Protein 4G2E (pdb70)

B-factor: mean 19.88, std 9.75, range [7.57, 61.03]

Nearest PDB structures (foldseek):
  4g2e-assembly1_A-2  TM=1.007E+00  e=1.067E-34  Sulfurisphaera tokodaii str. 7
  2ywn-assembly1_A  TM=1.007E+00  e=9.566E-34  Sulfurisphaera tokodaii
  3hjp-assembly2_D  TM=9.106E-01  e=8.854E-25  Saccharolobus solfataricus
  3p7x-assembly1_A  TM=8.478E-01  e=7.651E-13  Staphylococcus aureus subsp. aureus NCTC 8325
  3i43-assembly1_A  TM=8.416E-01  e=2.493E-11  Escherichia coli K-12

Structure (mmCIF, N/CA/C/O backbone):
data_4G2E
#
_entry.id   4G2E
#
_cell.length_a   69.337
_cell.length_b   78.653
_cell.length_c   61.955
_cell.angle_alpha   90.000
_cell.angle_beta   90.000
_cell.angle_gamma   90.000
#
_symmetry.space_group_name_H-M   'C 2 2 21'
#
loop_
_entity.id
_entity.type
_entity.pdbx_description
1 polymer Peroxiredoxin
2 water water
#
loop_
_atom_site.group_PDB
_atom_site.id
_atom_site.type_symbol
_atom_site.label_atom_id
_atom_site.label_alt_id
_atom_site.label_comp_id
_atom_site.label_asym_id
_atom_site.label_entity_id
_atom_site.label_seq_id
_atom_site.pdbx_PDB_ins_code
_atom_site.Cartn_x
_atom_site.Cartn_y
_atom_site.Cartn_z
_atom_site.occupancy
_atom_site.B_iso_or_equiv
_atom_site.auth_seq_id
_atom_site.auth_comp_id
_atom_site.auth_asym_id
_atom_site.auth_atom_id
_atom_site.pdbx_PDB_model_num
ATOM 1 N N . GLY A 1 1 ? 38.013 12.174 18.344 1.00 26.93 -2 GLY A N 1
ATOM 2 C CA . GLY A 1 1 ? 36.675 12.164 19.003 1.00 25.75 -2 GLY A CA 1
ATOM 3 C C . GLY A 1 1 ? 35.568 12.311 17.975 1.00 25.80 -2 GLY A C 1
ATOM 4 O O . GLY A 1 1 ? 35.831 12.393 16.783 1.00 26.53 -2 GLY A O 1
ATOM 10 N N . HIS A 1 2 ? 34.325 12.377 18.434 1.00 25.40 -1 HIS A N 1
ATOM 11 C CA . HIS A 1 2 ? 33.188 12.366 17.516 1.00 25.42 -1 HIS A CA 1
ATOM 12 C C . HIS A 1 2 ? 32.480 13.699 17.429 1.00 25.86 -1 HIS A C 1
ATOM 13 O O . HIS A 1 2 ? 32.180 14.328 18.447 1.00 26.17 -1 HIS A O 1
ATOM 28 N N . MET A 1 3 ? 32.234 14.122 16.194 1.00 26.72 1 MET A N 1
ATOM 29 C CA . MET A 1 3 ? 31.486 15.328 15.903 1.00 28.34 1 MET A CA 1
ATOM 30 C C . MET A 1 3 ? 30.692 15.056 14.643 1.00 25.47 1 MET A C 1
ATOM 31 O O . MET A 1 3 ? 31.248 14.568 13.666 1.00 27.05 1 MET A O 1
ATOM 45 N N . VAL A 1 4 ? 29.400 15.364 14.665 1.00 21.80 2 VAL A N 1
ATOM 46 C CA . VAL A 1 4 ? 28.536 15.165 13.507 1.00 19.96 2 VAL A CA 1
ATOM 47 C C . VAL A 1 4 ? 28.091 16.521 12.973 1.00 20.62 2 VAL A C 1
ATOM 48 O O . VAL A 1 4 ? 27.534 17.338 13.715 1.00 21.28 2 VAL A O 1
ATOM 61 N N . GLU A 1 5 ? 28.335 16.751 11.689 1.00 20.23 3 GLU A N 1
ATOM 62 C CA . GLU A 1 5 ? 27.997 18.009 11.049 1.00 21.66 3 GLU A CA 1
ATOM 63 C C . GLU A 1 5 ? 27.141 17.774 9.811 1.00 20.20 3 GLU A C 1
ATOM 64 O O . GLU A 1 5 ? 27.214 16.723 9.173 1.00 19.66 3 GLU A O 1
ATOM 76 N N . ILE A 1 6 ? 26.350 18.780 9.460 1.00 20.20 4 ILE A N 1
ATOM 77 C CA . ILE A 1 6 ? 25.587 18.784 8.222 1.00 20.77 4 ILE A CA 1
ATOM 78 C C . ILE A 1 6 ? 26.518 18.498 7.061 1.00 19.53 4 ILE A C 1
ATOM 79 O O . ILE A 1 6 ? 27.617 19.058 6.981 1.00 19.72 4 ILE A O 1
ATOM 95 N N . GLY A 1 7 ? 26.071 17.631 6.157 1.00 18.80 5 GLY A N 1
ATOM 96 C CA . GLY A 1 7 ? 26.797 17.326 4.935 1.00 19.54 5 GLY A CA 1
ATOM 97 C C . GLY A 1 7 ? 27.689 16.103 5.024 1.00 20.78 5 GLY A C 1
ATOM 98 O O . GLY A 1 7 ? 28.156 15.605 3.994 1.00 22.58 5 GLY A O 1
ATOM 102 N N . GLU A 1 8 ? 27.930 15.623 6.247 1.00 20.04 6 GLU A N 1
ATOM 103 C CA . GLU A 1 8 ? 28.741 14.435 6.475 1.00 20.81 6 GLU A CA 1
ATOM 104 C C . GLU A 1 8 ? 27.905 13.179 6.323 1.00 19.45 6 GLU A C 1
ATOM 105 O O . GLU A 1 8 ? 26.702 13.190 6.566 1.00 18.78 6 GLU A O 1
ATOM 117 N N . LEU A 1 9 ? 28.555 12.084 5.955 1.00 19.44 7 LEU A N 1
ATOM 118 C CA . LEU A 1 9 ? 27.926 10.774 6.009 1.00 20.11 7 LEU A CA 1
ATOM 119 C C . LEU A 1 9 ? 27.606 10.464 7.473 1.00 19.45 7 LEU A C 1
ATOM 120 O O . LEU A 1 9 ? 28.484 10.531 8.334 1.00 20.99 7 LEU A O 1
ATOM 136 N N . ALA A 1 10 ? 26.345 10.156 7.765 1.00 17.09 8 ALA A N 1
ATOM 137 C CA . ALA A 1 10 ? 25.940 9.800 9.119 1.00 15.98 8 ALA A CA 1
ATOM 138 C C . ALA A 1 10 ? 26.700 8.558 9.597 1.00 15.25 8 ALA A C 1
ATOM 139 O O . ALA A 1 10 ? 26.767 7.555 8.888 1.00 16.81 8 ALA A O 1
ATOM 146 N N . PRO A 1 11 ? 27.274 8.604 10.805 1.00 15.18 9 PRO A N 1
ATOM 147 C CA . PRO A 1 11 ? 27.951 7.401 11.299 1.00 15.63 9 PRO A CA 1
ATOM 148 C C . PRO A 1 11 ? 27.033 6.186 11.303 1.00 14.37 9 PRO A C 1
ATOM 149 O O . PRO A 1 11 ? 25.908 6.248 11.826 1.00 14.14 9 PRO A O 1
ATOM 160 N N . ASP A 1 12 ? 27.502 5.085 10.724 1.00 14.90 10 ASP A N 1
ATOM 161 C CA . ASP A 1 12 ? 26.708 3.866 10.666 1.00 14.48 10 ASP A CA 1
ATOM 162 C C . ASP A 1 12 ? 26.676 3.193 12.031 1.00 13.90 10 ASP A C 1
ATOM 163 O O . ASP A 1 12 ? 27.539 3.414 12.885 1.00 14.82 10 ASP A O 1
ATOM 172 N N . PHE A 1 13 ? 25.663 2.368 12.225 1.00 13.29 11 PHE A N 1
ATOM 173 C CA . PHE A 1 13 ? 25.521 1.603 13.445 1.00 12.90 11 PHE A CA 1
ATOM 174 C C . PHE A 1 13 ? 24.521 0.495 13.218 1.00 13.10 11 PHE A C 1
ATOM 175 O O . PHE A 1 13 ? 23.752 0.526 12.257 1.00 14.00 11 PHE A O 1
ATOM 192 N N . GLU A 1 14 ? 24.554 -0.474 14.121 1.00 13.57 12 GLU A N 1
ATOM 193 C CA . GLU A 1 14 ? 23.593 -1.555 14.151 1.00 14.73 12 GLU A CA 1
ATOM 194 C C . GLU A 1 14 ? 23.174 -1.762 15.594 1.00 14.05 12 GLU A C 1
ATOM 195 O O . GLU A 1 14 ? 24.015 -2.037 16.455 1.00 15.58 12 GLU A O 1
ATOM 207 N N . LEU A 1 15 ? 21.876 -1.634 15.857 1.00 11.81 13 LEU A N 1
ATOM 208 C CA . LEU A 1 15 ? 21.333 -1.768 17.211 1.00 12.21 13 LEU A CA 1
ATOM 209 C C . LEU A 1 15 ? 20.092 -2.641 17.184 1.00 11.69 13 LEU A C 1
ATOM 210 O O . LEU A 1 15 ? 19.397 -2.729 16.166 1.00 12.31 13 LEU A O 1
ATOM 226 N N . PRO A 1 16 ? 19.779 -3.261 18.324 1.00 11.45 14 PRO A N 1
ATOM 227 C CA . PRO A 1 16 ? 18.566 -4.068 18.398 1.00 11.55 14 PRO A CA 1
ATOM 228 C C . PRO A 1 16 ? 17.328 -3.226 18.575 1.00 10.98 14 PRO A C 1
ATOM 229 O O . PRO A 1 16 ? 17.319 -2.254 19.335 1.00 11.04 14 PRO A O 1
ATOM 240 N N . ASP A 1 17 ? 16.279 -3.598 17.863 1.00 11.30 15 ASP A N 1
ATOM 241 C CA . ASP A 1 17 ? 14.977 -3.007 18.087 1.00 11.34 15 ASP A CA 1
ATOM 242 C C . ASP A 1 17 ? 14.254 -3.695 19.248 1.00 11.05 15 ASP A C 1
ATOM 243 O O . ASP A 1 17 ? 14.830 -4.516 19.974 1.00 11.69 15 ASP A O 1
ATOM 252 N N . THR A 1 18 ? 12.993 -3.343 19.431 1.00 12.28 16 THR A N 1
ATOM 253 C CA . THR A 1 18 ? 12.220 -3.846 20.560 1.00 12.15 16 THR A CA 1
ATOM 254 C C . THR A 1 18 ? 11.918 -5.352 20.491 1.00 12.67 16 THR A C 1
ATOM 255 O O . THR A 1 18 ? 11.490 -5.922 21.486 1.00 13.12 16 THR A O 1
ATOM 266 N N . GLU A 1 19 ? 12.154 -5.968 19.332 1.00 13.14 17 GLU A N 1
ATOM 267 C CA . GLU A 1 19 ? 12.037 -7.414 19.143 1.00 14.13 17 GLU A CA 1
ATOM 268 C C . GLU A 1 19 ? 13.413 -8.081 19.061 1.00 14.06 17 GLU A C 1
ATOM 269 O O . GLU A 1 19 ? 13.521 -9.263 18.723 1.00 15.97 17 GLU A O 1
ATOM 281 N N . LEU A 1 20 ? 14.442 -7.311 19.390 1.00 14.16 18 LEU A N 1
ATOM 282 C CA . LEU A 1 20 ? 15.839 -7.746 19.377 1.00 14.94 18 LEU A CA 1
ATOM 283 C C . LEU A 1 20 ? 16.377 -8.006 17.974 1.00 15.80 18 LEU A C 1
ATOM 284 O O . LEU A 1 20 ? 17.415 -8.657 17.820 1.00 17.66 18 LEU A O 1
ATOM 300 N N . LYS A 1 21 ? 15.683 -7.489 16.969 1.00 15.30 19 LYS A N 1
ATOM 301 C CA . LYS A 1 21 ? 16.150 -7.568 15.594 1.00 16.05 19 LYS A CA 1
ATOM 302 C C . LYS A 1 21 ? 17.181 -6.490 15.326 1.00 15.32 19 LYS A C 1
ATOM 303 O O . LYS A 1 21 ? 16.978 -5.339 15.679 1.00 15.38 19 LYS A O 1
ATOM 311 N N . LYS A 1 22 ? 18.280 -6.872 14.692 1.00 16.16 20 LYS A N 1
ATOM 312 C CA . LYS A 1 22 ? 19.333 -5.925 14.382 1.00 17.65 20 LYS A CA 1
ATOM 313 C C . LYS A 1 22 ? 18.863 -4.984 13.283 1.00 16.17 20 LYS A C 1
ATOM 314 O O . LYS A 1 22 ? 18.366 -5.419 12.238 1.00 17.99 20 LYS A O 1
ATOM 333 N N . VAL A 1 23 ? 19.035 -3.695 13.520 1.00 14.67 21 VAL A N 1
ATOM 334 C CA . VAL A 1 23 ? 18.689 -2.661 12.557 1.00 14.48 21 VAL A CA 1
ATOM 335 C C . VAL A 1 23 ? 19.957 -1.866 12.251 1.00 14.63 21 VAL A C 1
ATOM 336 O O . VAL A 1 23 ? 20.570 -1.306 13.172 1.00 14.19 21 VAL A O 1
ATOM 349 N N . LYS A 1 24 ? 20.335 -1.829 10.974 1.00 14.14 22 LYS A N 1
ATOM 350 C CA . LYS A 1 24 ? 21.558 -1.184 10.515 1.00 14.51 22 LYS A CA 1
ATOM 351 C C . LYS A 1 24 ? 21.199 0.096 9.745 1.00 14.26 22 LYS A C 1
ATOM 352 O O . LYS A 1 24 ? 20.427 0.049 8.783 1.00 15.33 22 LYS A O 1
ATOM 371 N N . LEU A 1 25 ? 21.741 1.239 10.157 1.00 13.34 23 LEU A N 1
ATOM 372 C CA . LEU A 1 25 ? 21.392 2.510 9.513 1.00 12.53 23 LEU A CA 1
ATOM 373 C C . LEU A 1 25 ? 21.668 2.502 8.008 1.00 14.08 23 LEU A C 1
ATOM 374 O O . LEU A 1 25 ? 20.847 2.956 7.202 1.00 14.57 23 LEU A O 1
ATOM 390 N N . SER A 1 26 ? 22.830 2.004 7.611 1.00 14.33 24 SER A N 1
ATOM 391 C CA . SER A 1 26 ? 23.198 2.077 6.204 1.00 15.37 24 SER A CA 1
ATOM 392 C C . SER A 1 26 ? 22.301 1.242 5.295 1.00 16.87 24 SER A C 1
ATOM 393 O O . SER A 1 26 ? 22.242 1.505 4.103 1.00 17.93 24 SER A O 1
ATOM 401 N N . ALA A 1 27 ? 21.592 0.265 5.853 1.00 16.70 25 ALA A N 1
ATOM 402 C CA . ALA A 1 27 ? 20.660 -0.525 5.062 1.00 17.22 25 ALA A CA 1
ATOM 403 C C . ALA A 1 27 ? 19.447 0.308 4.632 1.00 17.11 25 ALA A C 1
ATOM 404 O O . ALA A 1 27 ? 18.674 -0.118 3.770 1.00 18.25 25 ALA A O 1
ATOM 411 N N . LEU A 1 28 ? 19.310 1.509 5.196 1.00 16.08 26 LEU A N 1
ATOM 412 C CA . LEU A 1 28 ? 18.185 2.378 4.871 1.00 15.86 26 LEU A CA 1
ATOM 413 C C . LEU A 1 28 ? 18.510 3.376 3.758 1.00 16.04 26 LEU A C 1
ATOM 414 O O . LEU A 1 28 ? 17.665 4.190 3.376 1.00 16.50 26 LEU A O 1
ATOM 430 N N . LYS A 1 29 ? 19.730 3.334 3.227 1.00 17.62 27 LYS A N 1
ATOM 431 C CA . LYS A 1 29 ? 20.048 4.164 2.064 1.00 19.60 27 LYS A CA 1
ATOM 432 C C . LYS A 1 29 ? 18.970 3.969 1.003 1.00 18.53 27 LYS A C 1
ATOM 433 O O . LYS A 1 29 ? 18.510 2.856 0.794 1.00 19.13 27 LYS A O 1
ATOM 452 N N . GLY A 1 30 ? 18.570 5.064 0.358 1.00 18.07 28 GLY A N 1
ATOM 453 C CA . GLY A 1 30 ? 17.416 5.075 -0.519 1.00 17.73 28 GLY A CA 1
ATOM 454 C C . GLY A 1 30 ? 16.148 5.606 0.128 1.00 17.24 28 GLY A C 1
ATOM 455 O O . GLY A 1 30 ? 15.159 5.876 -0.560 1.00 18.56 28 GLY A O 1
ATOM 459 N N . LYS A 1 31 ? 16.182 5.773 1.447 1.00 15.77 29 LYS A N 1
ATOM 460 C CA . LYS A 1 31 ? 15.061 6.316 2.210 1.00 15.25 29 LYS A CA 1
ATOM 461 C C . LYS A 1 31 ? 15.531 7.441 3.097 1.00 13.95 29 LYS A C 1
ATOM 462 O O . LYS A 1 31 ? 16.659 7.430 3.576 1.00 14.97 29 LYS A O 1
ATOM 481 N N . VAL A 1 32 ? 14.661 8.415 3.315 1.00 13.18 30 VAL A N 1
ATOM 482 C CA . VAL A 1 32 ? 14.929 9.458 4.288 1.00 11.68 30 VAL A CA 1
ATOM 483 C C . VAL A 1 32 ? 14.759 8.846 5.671 1.00 11.63 30 VAL A C 1
ATOM 484 O O . VAL A 1 32 ? 13.800 8.123 5.922 1.00 12.71 30 VAL A O 1
ATOM 497 N N . VAL A 1 33 ? 15.679 9.168 6.577 1.00 10.66 31 VAL A N 1
ATOM 498 C CA . VAL A 1 33 ? 15.696 8.625 7.927 1.00 10.09 31 VAL A CA 1
ATOM 499 C C . VAL A 1 33 ? 15.738 9.775 8.935 1.00 10.60 31 VAL A C 1
ATOM 500 O O . VAL A 1 33 ? 16.420 10.777 8.718 1.00 11.54 31 VAL A O 1
ATOM 513 N N . VAL A 1 34 ? 15.015 9.619 10.040 1.00 9.47 32 VAL A N 1
ATOM 514 C CA . VAL A 1 34 ? 15.050 10.572 11.126 1.00 9.40 32 VAL A CA 1
ATOM 515 C C . VAL A 1 34 ? 15.475 9.820 12.373 1.00 9.60 32 VAL A C 1
ATOM 516 O O . VAL A 1 34 ? 14.815 8.862 12.778 1.00 11.25 32 VAL A O 1
ATOM 529 N N . LEU A 1 35 ? 16.600 10.221 12.951 1.00 9.14 33 LEU A N 1
ATOM 530 C CA . LEU A 1 35 ? 17.022 9.690 14.232 1.00 9.06 33 LEU A CA 1
ATOM 531 C C . LEU A 1 35 ? 16.422 10.571 15.317 1.00 9.33 33 LEU A C 1
ATOM 532 O O . LEU A 1 35 ? 16.640 11.790 15.323 1.00 10.13 33 LEU A O 1
ATOM 548 N N . ALA A 1 36 ? 15.708 9.949 16.247 1.00 8.86 34 ALA A N 1
ATOM 549 C CA . ALA A 1 36 ? 15.088 10.673 17.342 1.00 8.29 34 ALA A CA 1
ATOM 550 C C . ALA A 1 36 ? 15.595 10.110 18.660 1.00 8.87 34 ALA A C 1
ATOM 551 O O . ALA A 1 36 ? 15.096 9.088 19.154 1.00 8.83 34 ALA A O 1
ATOM 558 N N . PHE A 1 37 ? 16.643 10.739 19.181 1.00 8.49 35 PHE A N 1
ATOM 559 C CA . PHE A 1 37 ? 17.238 10.331 20.444 1.00 8.83 35 PHE A CA 1
ATOM 560 C C . PHE A 1 37 ? 16.405 10.863 21.605 1.00 8.98 35 PHE A C 1
ATOM 561 O O . PHE A 1 37 ? 15.953 12.008 21.575 1.00 9.19 35 PHE A O 1
ATOM 578 N N . TYR A 1 38 ? 16.220 10.039 22.632 1.00 8.62 36 TYR A N 1
ATOM 579 C CA . TYR A 1 38 ? 15.554 10.501 23.843 1.00 8.58 36 TYR A CA 1
ATOM 580 C C . TYR A 1 38 ? 16.279 9.972 25.077 1.00 8.81 36 TYR A C 1
ATOM 581 O O . TYR A 1 38 ? 16.837 8.881 25.040 1.00 9.07 36 TYR A O 1
ATOM 599 N N . PRO A 1 39 ? 16.249 10.731 26.185 1.00 9.21 37 PRO A N 1
ATOM 600 C CA . PRO A 1 39 ? 16.979 10.297 27.386 1.00 9.24 37 PRO A CA 1
ATOM 601 C C . PRO A 1 39 ? 16.475 9.000 28.018 1.00 8.86 37 PRO A C 1
ATOM 602 O O . PRO A 1 39 ? 17.287 8.155 28.371 1.00 9.73 37 PRO A O 1
ATOM 613 N N . ALA A 1 40 ? 15.166 8.845 28.182 1.00 8.80 38 ALA A N 1
ATOM 614 C CA . ALA A 1 40 ? 14.657 7.714 28.937 1.00 8.81 38 ALA A CA 1
ATOM 615 C C . ALA A 1 40 ? 13.197 7.389 28.681 1.00 10.03 38 ALA A C 1
ATOM 616 O O . ALA A 1 40 ? 12.323 8.234 28.807 1.00 12.21 38 ALA A O 1
ATOM 623 N N . ALA A 1 41 ? 12.947 6.127 28.361 1.00 9.02 39 ALA A N 1
ATOM 624 C CA . ALA A 1 41 ? 11.591 5.602 28.338 1.00 9.53 39 ALA A CA 1
ATOM 625 C C . ALA A 1 41 ? 10.909 5.848 29.674 1.00 10.33 39 ALA A C 1
ATOM 626 O O . ALA A 1 41 ? 11.537 5.745 30.728 1.00 11.15 39 ALA A O 1
ATOM 633 N N . PHE A 1 42 ? 9.620 6.169 29.619 1.00 10.87 40 PHE A N 1
ATOM 634 C CA . PHE A 1 42 ? 8.780 6.324 30.805 1.00 11.56 40 PHE A CA 1
ATOM 635 C C . PHE A 1 42 ? 9.146 7.535 31.664 1.00 13.21 40 PHE A C 1
ATOM 636 O O . PHE A 1 42 ? 8.854 7.567 32.845 1.00 15.21 40 PHE A O 1
ATOM 653 N N . THR A 1 43 ? 9.768 8.542 31.066 1.00 14.40 41 THR A N 1
ATOM 654 C CA . THR A 1 43 ? 9.974 9.807 31.764 1.00 16.63 41 THR A CA 1
ATOM 655 C C . THR A 1 43 ? 8.603 10.429 31.975 1.00 21.13 41 THR A C 1
ATOM 656 O O . THR A 1 43 ? 7.804 10.518 31.034 1.00 22.92 41 THR A O 1
ATOM 667 N N . GLN A 1 44 ? 8.325 10.863 33.201 1.00 24.30 42 GLN A N 1
ATOM 668 C CA . GLN A 1 44 ? 7.008 11.389 33.536 1.00 29.14 42 GLN A CA 1
ATOM 669 C C . GLN A 1 44 ? 6.981 12.903 33.410 0.63 31.24 42 GLN A C 1
ATOM 670 O O . GLN A 1 44 ? 7.961 13.585 33.717 0.90 30.30 42 GLN A O 1
ATOM 684 N N . VAL A 1 45 ? 5.845 13.411 32.951 1.00 34.42 43 VAL A N 1
ATOM 685 C CA . VAL A 1 45 ? 5.602 14.841 32.878 1.00 37.69 43 VAL A CA 1
ATOM 686 C C . VAL A 1 45 ? 4.290 15.099 33.603 1.00 39.59 43 VAL A C 1
ATOM 687 O O . VAL A 1 45 ? 3.218 14.760 33.097 1.00 40.64 43 VAL A O 1
ATOM 700 N N . THR A 1 52 ? 1.106 13.738 31.741 1.00 48.10 50 THR A N 1
ATOM 701 C CA . THR A 1 52 ? 0.624 13.633 30.370 1.00 47.41 50 THR A CA 1
ATOM 702 C C . THR A 1 52 ? 0.25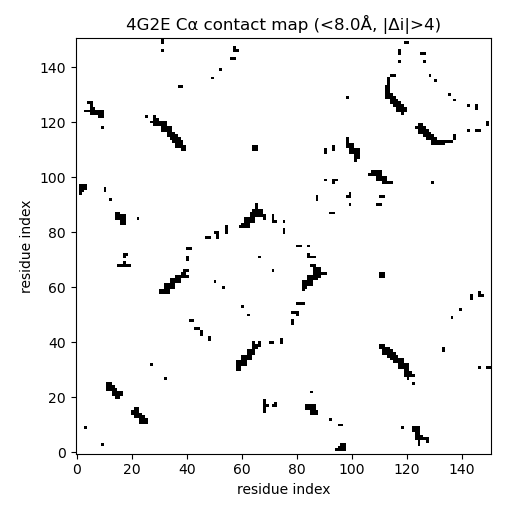9 12.193 30.040 1.00 44.17 50 THR A C 1
ATOM 703 O O . THR A 1 52 ? 0.850 11.251 30.577 0.60 44.10 50 THR A O 1
ATOM 713 N N . PHE A 1 53 ? -0.715 12.028 29.151 0.74 40.64 51 PHE A N 1
ATOM 714 C CA . PHE A 1 53 ? -1.226 10.700 28.830 0.74 37.08 51 PHE A CA 1
ATOM 715 C C . PHE A 1 53 ? -0.366 10.004 27.776 0.74 33.96 51 PHE A C 1
ATOM 716 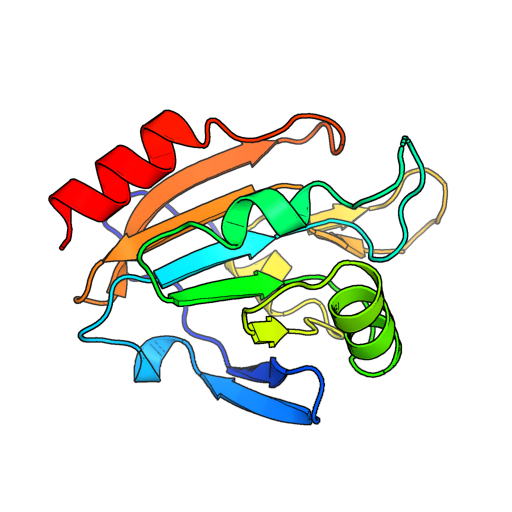O O . PHE A 1 53 ? -0.373 8.776 27.676 0.74 33.53 51 PHE A O 1
ATOM 733 N N . ARG A 1 54 ? 0.399 10.776 27.009 1.00 31.76 52 ARG A N 1
ATOM 734 C CA . ARG A 1 54 ? 1.273 10.170 26.007 1.00 28.80 52 ARG A CA 1
ATOM 735 C C . ARG A 1 54 ? 2.615 10.893 25.824 1.00 25.84 52 ARG A C 1
ATOM 736 O O . ARG A 1 54 ? 2.691 12.122 25.764 1.00 26.13 52 ARG A O 1
ATOM 757 N N . ASP A 1 55 ? 3.675 10.100 25.733 1.00 22.62 53 ASP A N 1
ATOM 758 C CA . ASP A 1 55 ? 5.016 10.618 25.561 1.00 20.06 53 ASP A CA 1
ATOM 759 C C . ASP A 1 55 ? 5.148 11.436 24.267 1.00 18.77 53 ASP A C 1
ATOM 760 O O . ASP A 1 55 ? 4.528 11.125 23.251 1.00 17.94 53 ASP A O 1
ATOM 769 N N . SER A 1 56 ? 5.983 12.470 24.309 1.00 17.85 54 SER A N 1
ATOM 770 C CA . SER A 1 56 ? 6.220 13.325 23.148 1.00 17.43 54 SER A CA 1
ATOM 771 C C . SER A 1 56 ? 6.850 12.609 21.950 1.00 15.66 54 SER A C 1
ATOM 772 O O . SER A 1 56 ? 6.804 13.122 20.833 1.00 15.68 54 SER A O 1
ATOM 780 N N . MET A 1 57 ? 7.446 11.442 22.161 1.00 15.18 55 MET A N 1
ATOM 781 C CA . MET A 1 57 ? 7.969 10.660 21.034 1.00 13.60 55 MET A CA 1
ATOM 782 C C . MET A 1 57 ? 6.855 10.324 20.034 1.00 12.83 55 MET A C 1
ATOM 783 O O . MET A 1 57 ? 7.136 10.073 18.849 1.00 12.86 55 MET A O 1
ATOM 797 N N . ALA A 1 58 ? 5.601 10.320 20.489 1.00 13.23 56 ALA A N 1
ATOM 798 C CA . ALA A 1 58 ? 4.498 10.034 19.572 1.00 14.27 56 ALA A CA 1
ATOM 799 C C . ALA A 1 58 ? 4.340 11.091 18.487 1.00 13.95 56 ALA A C 1
ATOM 800 O O . ALA A 1 58 ? 3.687 10.851 17.484 1.00 14.58 56 ALA A O 1
ATOM 807 N N . LYS A 1 59 ? 4.921 12.264 18.685 1.00 12.70 57 LYS A N 1
ATOM 808 C CA . LYS A 1 59 ? 4.878 13.278 17.649 1.00 13.69 57 LYS A CA 1
ATOM 809 C C . LYS A 1 59 ? 5.624 12.864 16.374 1.00 13.67 57 LYS A C 1
ATOM 810 O O . LYS A 1 59 ? 5.429 13.466 15.330 1.00 14.95 57 LYS A O 1
ATOM 829 N N . PHE A 1 60 ? 6.458 11.830 16.450 1.00 12.64 58 PHE A N 1
ATOM 830 C CA . PHE A 1 60 ? 7.131 11.324 15.258 1.00 12.20 58 PHE A CA 1
ATOM 831 C C . PHE A 1 60 ? 6.277 10.317 14.480 1.00 12.24 58 PHE A C 1
ATOM 832 O O . PHE A 1 60 ? 6.675 9.874 13.395 1.00 13.13 58 PHE A O 1
ATOM 849 N N . ASN A 1 61 ? 5.112 9.958 15.018 1.00 12.11 59 ASN A N 1
ATOM 850 C CA . ASN A 1 61 ? 4.244 8.991 14.350 1.00 13.76 59 ASN A CA 1
ATOM 851 C C . ASN A 1 61 ? 3.800 9.472 12.981 1.00 15.65 59 ASN A C 1
ATOM 852 O O . ASN A 1 61 ? 3.570 8.665 12.096 1.00 17.01 59 ASN A O 1
ATOM 863 N N . GLN A 1 62 ? 3.701 10.790 12.815 1.00 16.99 60 GLN A N 1
ATOM 864 C CA . GLN A 1 62 ? 3.155 11.365 11.599 1.00 19.17 60 GLN A CA 1
ATOM 865 C C . GLN A 1 62 ? 4.199 11.720 10.554 1.00 18.11 60 GLN A C 1
ATOM 866 O O . GLN A 1 62 ? 3.840 12.222 9.482 1.00 20.27 60 GLN A O 1
ATOM 880 N N . VAL A 1 63 ? 5.474 11.463 10.846 1.00 16.47 61 VAL A N 1
ATOM 881 C CA . VAL A 1 63 ? 6.551 11.890 9.956 1.00 15.97 61 VAL A CA 1
ATOM 882 C C . VAL A 1 63 ? 6.697 10.972 8.747 1.00 16.41 61 VAL A C 1
ATOM 883 O O . VAL A 1 63 ? 6.674 9.751 8.874 1.00 17.27 61 VAL A O 1
ATOM 896 N N . ASN A 1 64 ? 6.835 11.576 7.570 1.00 16.04 62 ASN A N 1
ATOM 897 C CA . ASN A 1 64 ? 6.961 10.829 6.319 1.00 16.01 62 ASN A CA 1
ATOM 898 C C . ASN A 1 64 ? 8.406 10.405 6.044 1.00 15.19 62 ASN A C 1
ATOM 899 O O . ASN A 1 64 ? 9.028 10.818 5.061 1.00 15.90 62 ASN A O 1
ATOM 910 N N . ALA A 1 65 ? 8.927 9.559 6.922 1.00 14.04 63 ALA A N 1
ATOM 911 C CA . ALA A 1 65 ? 10.288 9.071 6.805 1.00 13.07 63 ALA A CA 1
ATOM 912 C C . ALA A 1 65 ? 10.393 7.839 7.674 1.00 12.47 63 ALA A C 1
ATOM 913 O O . ALA A 1 65 ? 9.445 7.504 8.391 1.00 13.94 63 ALA A O 1
ATOM 920 N N . VAL A 1 66 ? 11.545 7.185 7.653 1.00 11.38 64 VAL A N 1
ATOM 921 C CA . VAL A 1 66 ? 11.789 6.072 8.555 1.00 11.55 64 VAL A CA 1
ATOM 922 C C . VAL A 1 66 ? 12.363 6.679 9.827 1.00 11.08 64 VAL A C 1
ATOM 923 O O . VAL A 1 66 ? 13.508 7.131 9.832 1.00 11.52 64 VAL A O 1
ATOM 936 N N . VAL A 1 67 ? 11.552 6.732 10.875 1.00 10.60 65 VAL A N 1
ATOM 937 C CA . VAL A 1 67 ? 11.998 7.256 12.158 1.00 10.33 65 VAL A CA 1
ATOM 938 C C . VAL A 1 67 ? 12.612 6.117 12.979 1.00 9.83 65 VAL A C 1
ATOM 939 O O . VAL A 1 67 ? 12.028 5.052 13.118 1.00 10.29 65 VAL A O 1
ATOM 952 N N . LEU A 1 68 ? 13.802 6.352 13.511 1.00 9.15 66 LEU A N 1
ATOM 953 C CA . LEU A 1 68 ? 14.428 5.448 14.455 1.00 8.28 66 LEU A CA 1
ATOM 954 C C . LEU A 1 68 ? 14.516 6.173 15.780 1.00 9.27 66 LEU A C 1
ATOM 955 O O . LEU A 1 68 ? 15.300 7.127 15.925 1.00 10.13 66 LEU A O 1
ATOM 971 N N . GLY A 1 69 ? 13.704 5.759 16.747 1.00 9.21 67 GLY A N 1
ATOM 972 C CA . GLY A 1 69 ? 13.857 6.274 18.093 1.00 9.32 67 GLY A CA 1
ATOM 973 C C . GLY A 1 69 ? 15.041 5.562 18.723 1.00 8.73 67 GLY A C 1
ATOM 974 O O . GLY A 1 69 ? 15.237 4.360 18.491 1.00 10.12 67 GLY A O 1
ATOM 978 N N . ILE A 1 70 ? 15.837 6.271 19.503 1.00 8.70 68 ILE A N 1
ATOM 979 C CA . ILE A 1 70 ? 17.030 5.687 20.105 1.00 8.64 68 ILE A CA 1
ATOM 980 C C . ILE A 1 70 ? 17.186 6.165 21.533 1.00 8.20 68 ILE A C 1
ATOM 981 O O . ILE A 1 70 ? 17.225 7.366 21.803 1.00 8.97 68 ILE A O 1
ATOM 997 N N . SER A 1 71 ? 17.305 5.218 22.451 1.00 7.90 69 SER A N 1
ATOM 998 C CA . SER A 1 71 ? 17.656 5.532 23.832 1.00 8.15 69 SER A CA 1
ATOM 999 C C . SER A 1 71 ? 18.558 4.430 24.368 1.00 7.57 69 SER A C 1
ATOM 1000 O O . SER A 1 71 ? 18.701 3.381 23.742 1.00 8.73 69 SER A O 1
ATOM 1008 N N . VAL A 1 72 ? 19.128 4.654 25.547 1.00 8.40 70 VAL A N 1
ATOM 1009 C CA . VAL A 1 72 ? 19.987 3.654 26.177 1.00 8.87 70 VAL A CA 1
ATOM 1010 C C . VAL A 1 72 ? 19.213 2.650 27.036 1.00 9.11 70 VAL A C 1
ATOM 1011 O O . VAL A 1 72 ? 19.810 1.802 27.689 1.00 10.03 70 VAL A O 1
ATOM 1024 N N . ASP A 1 73 ? 17.885 2.757 27.035 1.00 8.22 71 ASP A N 1
ATOM 1025 C CA . ASP A 1 73 ? 17.056 1.788 27.734 1.00 8.67 71 ASP A CA 1
ATOM 1026 C C . ASP A 1 73 ? 17.154 0.421 27.086 1.00 8.67 71 ASP A C 1
ATOM 1027 O O . ASP A 1 73 ? 17.372 0.326 25.888 1.00 9.63 71 ASP A O 1
ATOM 1036 N N . PRO A 1 74 ? 16.947 -0.651 27.875 1.00 9.47 72 PRO A N 1
ATOM 1037 C CA . PRO A 1 74 ? 17.019 -1.994 27.284 1.00 9.34 72 PRO A CA 1
ATOM 1038 C C . PRO A 1 74 ? 15.809 -2.288 26.408 1.00 9.79 72 PRO A C 1
ATOM 1039 O O . PRO A 1 74 ? 14.751 -1.666 26.584 1.00 10.16 72 PRO A O 1
ATOM 1050 N N A PRO A 1 75 ? 15.898 -3.249 25.499 0.45 10.47 73 PRO A N 1
ATOM 1051 N N B PRO A 1 75 ? 15.917 -3.226 25.475 0.55 9.58 73 PRO A N 1
ATOM 1052 C CA A PRO A 1 75 ? 14.846 -3.420 24.496 0.45 10.78 73 PRO A CA 1
ATOM 1053 C CA B PRO A 1 75 ? 14.854 -3.447 24.491 0.55 9.87 73 PRO A CA 1
ATOM 1054 C C A PRO A 1 75 ? 13.527 -3.914 25.077 0.45 11.17 73 PRO A C 1
ATOM 1055 C C B PRO A 1 75 ? 13.528 -3.857 25.112 0.55 10.39 73 PRO A C 1
ATOM 1056 O O A PRO A 1 75 ? 12.497 -3.491 24.604 0.45 11.53 73 PRO A O 1
ATOM 1057 O O B PRO A 1 75 ? 12.496 -3.493 24.600 0.55 10.88 73 PRO A O 1
ATOM 1078 N N . PHE A 1 76 ? 13.575 -4.589 26.216 1.00 11.24 74 PHE A N 1
ATOM 1079 C CA . PHE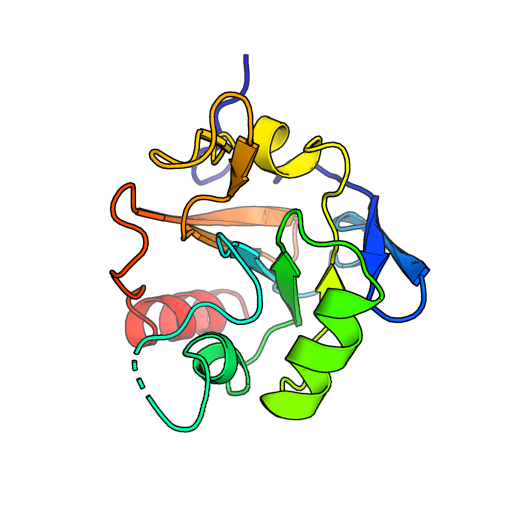 A 1 76 ? 12.361 -5.106 26.828 1.00 11.91 74 PHE A CA 1
ATOM 1080 C C . PHE A 1 76 ? 11.518 -3.938 27.359 1.00 10.83 74 PHE A C 1
ATOM 1081 O O . PHE A 1 76 ? 10.301 -3.911 27.211 1.00 11.66 74 PHE A O 1
ATOM 1099 N N . SER A 1 77 ? 12.175 -2.966 27.975 1.00 10.65 75 SER A N 1
ATOM 1100 C CA . SER A 1 77 ? 11.498 -1.774 28.488 1.00 10.04 75 SER A CA 1
ATOM 1101 C C . SER A 1 77 ? 11.081 -0.858 27.353 1.00 10.25 75 SER A C 1
ATOM 1102 O O . SER A 1 77 ? 9.972 -0.296 27.364 1.00 10.63 75 SER A O 1
ATOM 1110 N N . ASN A 1 78 ? 11.946 -0.705 26.356 1.00 9.39 76 ASN A N 1
ATOM 1111 C CA . ASN A 1 78 ? 11.555 0.094 25.201 1.00 9.80 76 ASN A CA 1
ATOM 1112 C C . ASN A 1 78 ? 10.345 -0.508 24.479 1.00 10.36 76 ASN A C 1
ATOM 1113 O O . ASN A 1 78 ? 9.525 0.221 23.930 1.00 10.24 76 ASN A O 1
ATOM 1124 N N . LYS A 1 79 ? 10.203 -1.831 24.507 1.00 9.64 77 LYS A N 1
ATOM 1125 C CA . LYS A 1 79 ? 9.039 -2.462 23.881 1.00 11.24 77 LYS A CA 1
ATOM 1126 C C . LYS A 1 79 ? 7.764 -2.047 24.621 1.00 11.25 77 LYS A C 1
ATOM 1127 O O . LYS A 1 79 ? 6.778 -1.667 23.999 1.00 12.34 77 LYS A O 1
ATOM 1146 N N . ALA A 1 80 ? 7.789 -2.098 25.947 1.00 11.34 78 ALA A N 1
ATOM 1147 C CA . ALA A 1 80 ? 6.635 -1.687 26.734 1.00 11.85 78 ALA A CA 1
ATOM 1148 C C . ALA A 1 80 ? 6.335 -0.197 26.521 1.00 12.17 78 ALA A C 1
ATOM 1149 O O . ALA A 1 80 ? 5.182 0.200 26.435 1.00 13.14 78 ALA A O 1
ATOM 1156 N N . PHE A 1 81 ? 7.381 0.619 26.408 1.00 11.28 79 PHE A N 1
ATOM 1157 C CA . PHE A 1 81 ? 7.249 2.059 26.186 1.00 11.24 79 PHE A CA 1
ATOM 1158 C C . PHE A 1 81 ? 6.601 2.338 24.821 1.00 11.64 79 PHE A C 1
ATOM 1159 O O . PHE A 1 81 ? 5.685 3.166 24.693 1.00 12.28 79 PHE A O 1
ATOM 1176 N N . LYS A 1 82 ? 7.063 1.619 23.802 1.00 10.95 80 LYS A N 1
ATOM 1177 C CA . LYS A 1 82 ? 6.535 1.738 22.448 1.00 11.21 80 LYS A CA 1
ATOM 1178 C C . LYS A 1 82 ? 5.052 1.406 22.421 1.00 12.33 80 LYS A C 1
ATOM 1179 O O . LYS A 1 82 ? 4.253 2.124 21.815 1.00 13.83 80 LYS A O 1
ATOM 1198 N N . GLU A 1 83 ? 4.677 0.325 23.093 1.00 12.85 81 GLU A N 1
ATOM 1199 C CA . GLU A 1 83 ? 3.293 -0.115 23.065 1.00 15.48 81 GLU A CA 1
ATOM 1200 C C . GLU A 1 83 ? 2.414 0.834 23.869 1.00 16.43 81 GLU A C 1
ATOM 1201 O O . GLU A 1 83 ? 1.326 1.201 23.434 1.00 17.40 81 GLU A O 1
ATOM 1213 N N . HIS A 1 84 ? 2.895 1.259 25.029 1.00 16.43 82 HIS A N 1
ATOM 1214 C CA . HIS A 1 84 ? 2.094 2.102 25.898 1.00 17.95 82 HIS A CA 1
ATOM 1215 C C . HIS A 1 84 ? 1.752 3.418 25.223 1.00 17.90 82 HIS A C 1
ATOM 1216 O O . HIS A 1 84 ? 0.641 3.947 25.374 1.00 19.76 82 HIS A O 1
AT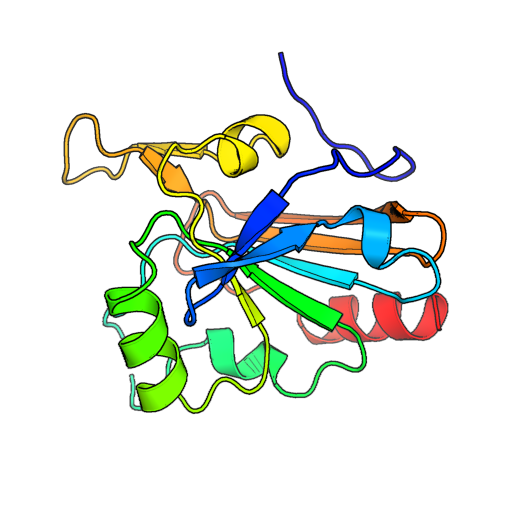OM 1231 N N . ASN A 1 85 ? 2.717 3.940 24.475 1.00 15.95 83 ASN A N 1
ATOM 1232 C CA . ASN A 1 85 ? 2.578 5.228 23.817 1.00 15.93 83 ASN A CA 1
ATOM 1233 C C . ASN A 1 85 ? 2.184 5.151 22.344 1.00 15.62 83 ASN A C 1
ATOM 1234 O O . ASN A 1 85 ? 2.160 6.164 21.662 1.00 16.35 83 ASN A O 1
ATOM 1245 N N . LYS A 1 86 ? 1.850 3.946 21.884 1.00 15.79 84 LYS A N 1
ATOM 1246 C CA . LYS A 1 86 ? 1.392 3.703 20.520 1.00 17.18 84 LYS A CA 1
ATOM 1247 C C . LYS A 1 86 ? 2.363 4.306 19.495 1.00 15.30 84 LYS A C 1
ATOM 1248 O O . LYS A 1 86 ? 1.960 4.966 18.530 1.00 15.82 84 LYS A O 1
ATOM 1267 N N . LEU A 1 87 ? 3.656 4.089 19.714 1.00 13.91 85 LEU A N 1
ATOM 1268 C CA . LEU A 1 87 ? 4.665 4.548 18.768 1.00 13.30 85 LEU A CA 1
ATOM 1269 C C . LEU A 1 87 ? 4.676 3.566 17.608 1.00 12.42 85 LEU A C 1
ATOM 1270 O O . LEU A 1 87 ? 4.764 2.359 17.809 1.00 13.63 85 LEU A O 1
ATOM 1286 N N . ASN A 1 88 ? 4.584 4.078 16.391 1.00 12.57 86 ASN A N 1
ATOM 1287 C CA . ASN A 1 88 ? 4.414 3.219 15.227 1.00 13.09 86 ASN A CA 1
ATOM 1288 C C . ASN A 1 88 ? 5.706 2.921 14.474 1.00 13.13 86 ASN A C 1
ATOM 1289 O O . ASN A 1 88 ? 5.682 2.307 13.402 1.00 14.83 86 ASN A O 1
ATOM 1300 N N . PHE A 1 89 ? 6.826 3.325 15.056 1.00 11.50 87 PHE A N 1
ATOM 1301 C CA . PHE A 1 89 ? 8.119 3.260 14.390 1.00 11.34 87 PHE A CA 1
ATOM 1302 C C . PHE A 1 89 ? 9.147 2.474 15.202 1.00 11.23 87 PHE A C 1
ATOM 1303 O O . PHE A 1 89 ? 8.935 2.141 16.379 1.00 12.11 87 PHE A O 1
ATOM 1320 N N . THR A 1 90 ? 10.277 2.182 14.567 1.00 10.26 88 THR A N 1
ATOM 1321 C CA . THR A 1 90 ? 11.303 1.352 15.178 1.00 10.43 88 THR A CA 1
ATOM 1322 C C . THR A 1 90 ? 11.947 2.091 16.341 1.00 10.09 88 THR A C 1
ATOM 1323 O O . THR A 1 90 ? 12.274 3.276 16.212 1.00 9.68 88 THR A O 1
ATOM 1334 N N . ILE A 1 91 ? 12.095 1.395 17.470 1.00 9.67 89 ILE A N 1
ATOM 1335 C CA . ILE A 1 91 ? 12.751 1.911 18.674 1.00 10.48 89 ILE A CA 1
ATOM 1336 C C . ILE A 1 91 ? 13.958 1.033 18.991 1.00 10.09 89 ILE A C 1
ATOM 1337 O O . ILE A 1 91 ? 13.834 -0.176 19.179 1.00 10.20 89 ILE A O 1
ATOM 1353 N N . LEU A 1 92 ? 15.124 1.660 19.032 1.00 9.56 90 LEU A N 1
ATOM 1354 C CA . LEU A 1 92 ? 16.403 0.983 19.190 1.00 9.41 90 LEU A CA 1
ATOM 1355 C C . LEU A 1 92 ? 17.004 1.211 20.566 1.00 9.71 90 LEU A C 1
ATOM 1356 O O . LEU A 1 92 ? 16.841 2.287 21.162 1.00 10.37 90 LEU A O 1
ATOM 1372 N N A SER A 1 93 ? 17.720 0.205 21.059 0.54 9.08 91 SER A N 1
ATOM 1373 N N B SER A 1 93 ? 17.717 0.196 21.040 0.46 10.33 91 SER A N 1
ATOM 1374 C CA A SER A 1 93 ? 18.378 0.280 22.359 0.54 8.34 91 SER A CA 1
ATOM 1375 C CA B SER A 1 93 ? 18.400 0.226 22.326 0.46 10.87 91 SER A CA 1
ATOM 1376 C C A SER A 1 93 ? 19.899 0.343 22.259 0.54 9.11 91 SER A C 1
ATOM 1377 C C B SER A 1 93 ? 19.911 0.362 22.149 0.46 10.20 91 SER A C 1
ATOM 1378 O O A SER A 1 93 ? 20.559 -0.655 21.985 0.54 10.02 91 SER A O 1
ATOM 1379 O O B SER A 1 93 ? 20.580 -0.564 21.693 0.46 10.70 91 SER A O 1
ATOM 1394 N N . ASP A 1 94 ? 20.430 1.531 22.512 1.00 9.52 92 ASP A N 1
ATOM 1395 C CA . ASP A 1 94 ? 21.860 1.798 22.488 1.00 9.21 92 ASP A CA 1
ATOM 1396 C C . ASP A 1 94 ? 22.454 1.428 23.848 1.00 9.80 92 ASP A C 1
ATOM 1397 O O . ASP A 1 94 ? 23.002 2.263 24.571 1.00 10.39 92 ASP A O 1
ATOM 1407 N N . TYR A 1 95 ? 22.318 0.157 24.206 1.00 9.70 93 TYR A N 1
ATOM 1408 C CA . TYR A 1 95 ? 22.548 -0.249 25.588 1.00 10.14 93 TYR A CA 1
ATOM 1409 C C . TYR A 1 95 ? 24.017 -0.132 26.030 1.00 10.64 93 TYR A C 1
ATOM 1410 O O . TYR A 1 95 ? 24.299 -0.022 27.227 1.00 11.38 93 TYR A O 1
ATOM 1428 N N . ASN A 1 96 ? 24.944 -0.137 25.073 1.00 12.36 94 ASN A N 1
ATOM 1429 C CA . ASN A 1 96 ? 26.357 0.047 25.396 1.00 14.00 94 ASN A CA 1
ATOM 1430 C C . ASN A 1 96 ? 26.862 1.448 25.054 1.00 12.55 94 ASN A C 1
ATOM 1431 O O . ASN A 1 96 ? 28.073 1.712 25.081 1.00 13.95 94 ASN A O 1
ATOM 1442 N N . ARG A 1 97 ? 25.927 2.332 24.717 1.00 11.84 95 ARG A N 1
ATOM 1443 C CA . ARG A 1 97 ? 26.198 3.752 24.497 1.00 11.40 95 ARG A CA 1
ATOM 1444 C C . ARG A 1 97 ? 27.112 4.017 23.298 1.00 11.54 95 ARG A C 1
ATOM 1445 O O . ARG A 1 97 ? 27.687 5.097 23.163 1.00 13.27 95 ARG A O 1
ATOM 1466 N N . GLU A 1 98 ? 27.211 3.036 22.405 1.00 12.07 96 GLU A N 1
ATOM 1467 C CA . GLU A 1 98 ? 28.007 3.181 21.189 1.00 13.54 96 GLU A CA 1
ATOM 1468 C C . GLU A 1 98 ? 27.514 4.341 20.319 1.00 12.56 96 GLU A C 1
ATOM 1469 O O . GLU A 1 98 ? 28.298 5.148 19.819 1.00 12.96 96 GLU A O 1
ATOM 1481 N N . VAL A 1 99 ? 26.202 4.433 20.145 1.00 11.35 97 VAL A N 1
ATOM 1482 C CA . VAL A 1 99 ? 25.648 5.366 19.183 1.00 10.53 97 VAL A CA 1
ATOM 1483 C C . VAL A 1 99 ? 25.550 6.772 19.752 1.00 10.76 97 VAL A C 1
ATOM 1484 O O . VAL A 1 99 ? 25.826 7.737 19.030 1.00 11.02 97 VAL A O 1
ATOM 1497 N N . VAL A 1 100 ? 25.192 6.919 21.031 1.00 10.82 98 VAL A N 1
ATOM 1498 C CA . VAL A 1 100 ? 25.203 8.265 21.607 1.00 11.15 98 VAL A CA 1
ATOM 1499 C C . VAL A 1 100 ? 26.620 8.840 21.538 1.00 12.63 98 VAL A C 1
ATOM 1500 O O . VAL A 1 100 ? 26.809 10.043 21.342 1.00 12.91 98 VAL A O 1
ATOM 1513 N N . LYS A 1 101 ? 27.628 7.985 21.651 1.00 13.08 99 LYS A N 1
ATOM 1514 C CA . LYS A 1 101 ? 28.990 8.470 21.513 1.00 14.85 99 LYS A CA 1
ATOM 1515 C C . LYS A 1 101 ? 29.298 8.867 20.054 1.00 14.70 99 LYS A C 1
ATOM 1516 O O . LYS A 1 101 ? 29.843 9.944 19.812 1.00 14.98 99 LYS A O 1
ATOM 1535 N N . LYS A 1 102 ? 28.928 8.014 19.093 1.00 14.44 100 LYS A N 1
ATOM 1536 C CA . LYS A 1 102 ? 29.174 8.296 17.675 1.00 14.28 100 LYS A CA 1
ATOM 1537 C C . LYS A 1 102 ? 28.517 9.598 17.223 1.00 13.73 100 LYS A C 1
ATOM 1538 O O . LYS A 1 102 ? 29.031 10.277 16.333 1.00 14.35 100 LYS A O 1
ATOM 1557 N N . TYR A 1 103 ? 27.354 9.912 17.795 1.00 12.11 101 TYR A N 1
ATOM 1558 C CA . TYR A 1 103 ? 26.609 11.112 17.427 1.00 11.65 101 TYR A CA 1
ATOM 1559 C C . TYR A 1 103 ? 26.886 12.288 18.352 1.00 11.82 101 TYR A C 1
ATOM 1560 O O . TYR A 1 103 ? 26.329 13.357 18.170 1.00 13.38 101 TYR A O 1
ATOM 1578 N N . ASN A 1 104 ? 27.783 12.095 19.317 1.00 12.82 102 ASN A N 1
ATOM 1579 C CA . ASN A 1 104 ? 28.146 13.139 20.276 1.00 13.15 102 ASN A CA 1
ATOM 1580 C C . ASN A 1 104 ? 26.926 13.716 21.000 1.00 12.36 102 ASN A C 1
ATOM 1581 O O . ASN A 1 104 ? 26.809 14.929 21.165 1.00 14.01 102 ASN A O 1
ATOM 1592 N N . VAL A 1 105 ? 26.010 12.837 21.398 1.00 11.73 103 VAL A N 1
ATOM 1593 C CA . VAL A 1 105 ? 24.820 13.238 22.137 1.00 11.63 103 VAL A CA 1
ATOM 1594 C C . VAL A 1 105 ? 24.732 12.552 23.500 1.00 12.84 103 VAL A C 1
ATOM 1595 O O . VAL A 1 105 ? 23.657 12.342 24.021 1.00 14.46 103 VAL A O 1
ATOM 1608 N N . ALA A 1 106 ? 25.874 12.228 24.091 1.00 12.58 104 ALA A N 1
ATOM 1609 C CA . ALA A 1 106 ? 25.882 11.627 25.416 1.00 14.10 104 ALA A CA 1
ATOM 1610 C C . ALA A 1 106 ? 25.931 12.677 26.510 1.00 14.50 104 ALA A C 1
ATOM 1611 O O . ALA A 1 106 ? 26.546 13.730 26.339 1.00 15.72 104 ALA A O 1
ATOM 1618 N N . TRP A 1 107 ? 25.272 12.387 27.629 1.00 14.25 105 TRP A N 1
ATOM 1619 C CA . TRP A 1 107 ? 25.481 13.130 28.863 1.00 14.20 105 TRP A CA 1
ATOM 1620 C C . TRP A 1 107 ? 25.276 12.201 30.053 1.00 13.84 105 TRP A C 1
ATOM 1621 O O . TRP A 1 107 ? 24.832 11.076 29.885 1.00 14.14 105 TRP A O 1
ATOM 1642 N N . GLU A 1 108 ? 25.633 12.676 31.239 1.00 13.62 106 GLU A N 1
ATOM 1643 C CA . GLU A 1 108 ? 25.458 11.928 32.469 1.00 14.66 106 GLU A CA 1
ATOM 1644 C C . GLU A 1 108 ? 24.221 12.469 33.180 1.00 13.84 106 GLU A C 1
ATOM 1645 O O . GLU A 1 108 ? 24.099 13.682 33.361 1.00 15.71 106 GLU A O 1
ATOM 1657 N N . PHE A 1 109 ? 23.320 11.582 33.604 1.00 13.09 107 PHE A N 1
ATOM 1658 C CA . PHE A 1 109 ? 22.090 12.021 34.246 1.00 12.17 107 PHE A CA 1
ATOM 1659 C C . PHE A 1 109 ? 22.426 12.598 35.619 1.00 12.92 107 PHE A C 1
ATOM 1660 O O . PHE A 1 109 ? 23.109 11.958 36.422 1.00 13.57 107 PHE A O 1
ATOM 1677 N N . PRO A 1 110 ? 21.931 13.801 35.916 1.00 14.05 108 PRO A N 1
ATOM 1678 C CA . PRO A 1 110 ? 22.354 14.446 37.161 1.00 14.51 108 PRO A CA 1
ATOM 1679 C C . PRO A 1 110 ? 22.118 13.617 38.430 1.00 15.15 108 PRO A C 1
ATOM 1680 O O . PRO A 1 110 ? 22.984 13.610 39.306 1.00 16.19 108 PRO A O 1
ATOM 1691 N N . ALA A 1 111 ? 20.985 12.928 38.519 1.00 14.38 109 ALA A N 1
ATOM 1692 C CA . ALA A 1 111 ? 20.610 12.192 39.727 1.00 14.36 109 ALA A CA 1
ATOM 1693 C C . ALA A 1 111 ? 21.231 10.798 39.821 1.00 14.54 109 ALA A C 1
ATOM 1694 O O . ALA A 1 111 ? 21.075 10.127 40.834 1.00 16.74 109 ALA A O 1
ATOM 1701 N N . LEU A 1 112 ? 21.940 10.371 38.785 1.00 13.86 110 LEU A N 1
ATOM 1702 C CA . LEU A 1 112 ? 22.471 9.013 38.729 1.00 13.20 110 LEU A CA 1
ATOM 1703 C C . LEU A 1 112 ? 23.943 9.018 38.295 1.00 14.11 110 LEU A C 1
ATOM 1704 O O . LEU A 1 112 ? 24.252 8.954 37.103 1.00 14.68 110 LEU A O 1
ATOM 1720 N N . PRO A 1 113 ? 24.858 9.052 39.263 1.00 15.28 111 PRO A N 1
ATOM 1721 C CA . PRO A 1 113 ? 26.286 9.075 38.925 1.00 15.24 111 PRO A CA 1
ATOM 1722 C C . PRO A 1 113 ? 26.697 7.943 37.990 1.00 14.75 111 PRO A C 1
ATOM 1723 O O . PRO A 1 113 ? 26.397 6.771 38.239 1.00 14.35 111 PRO A O 1
ATOM 1734 N N . GLY A 1 114 ? 27.368 8.291 36.898 1.00 14.72 112 GLY A N 1
ATOM 1735 C CA . GLY A 1 114 ? 27.872 7.287 35.982 1.00 15.13 112 GLY A CA 1
ATOM 1736 C C . GLY A 1 114 ? 26.840 6.719 35.027 1.00 14.47 112 GLY A C 1
ATOM 1737 O O . GLY A 1 114 ? 27.154 5.797 34.267 1.00 16.84 112 GLY A O 1
ATOM 1741 N N . TYR A 1 115 ? 25.611 7.242 35.065 1.00 12.44 113 TYR A N 1
ATOM 1742 C CA . TYR A 1 115 ? 24.561 6.813 34.136 1.00 11.98 113 TYR A CA 1
ATOM 1743 C C . TYR A 1 115 ? 24.584 7.693 32.908 1.00 12.16 113 TYR A C 1
ATOM 1744 O O . TYR A 1 115 ? 24.161 8.848 32.967 1.00 12.84 113 TYR A O 1
ATOM 1762 N N . VAL A 1 116 ? 25.092 7.146 31.804 1.00 11.51 114 VAL A N 1
ATOM 1763 C CA . VAL A 1 116 ? 25.206 7.881 30.559 1.00 11.50 114 VAL A CA 1
ATOM 1764 C C . VAL A 1 116 ? 23.968 7.605 29.713 1.00 10.67 114 VAL A C 1
ATOM 1765 O O . VAL A 1 116 ? 23.541 6.453 29.564 1.00 11.15 114 VAL A O 1
ATOM 1778 N N . LEU A 1 117 ? 23.389 8.661 29.153 1.00 9.98 115 LEU A N 1
ATOM 1779 C CA . LEU A 1 117 ? 22.174 8.526 28.369 1.00 10.05 115 LEU A CA 1
ATOM 1780 C C . LEU A 1 117 ? 22.177 9.531 27.226 1.00 10.37 115 LEU A C 1
ATOM 1781 O O . LEU A 1 117 ? 23.077 10.356 27.136 1.00 11.14 115 LEU A O 1
ATOM 1797 N N . ALA A 1 118 ? 21.196 9.445 26.337 1.00 9.74 116 ALA A N 1
ATOM 1798 C CA . ALA A 1 118 ? 21.133 10.356 25.200 1.00 9.47 116 ALA A CA 1
ATOM 1799 C C . ALA A 1 118 ? 20.567 11.691 25.619 1.00 10.11 116 ALA A C 1
ATOM 1800 O O . ALA A 1 118 ? 19.636 11.761 26.410 1.00 10.63 116 ALA A O 1
ATOM 1807 N N . LYS A 1 119 ? 21.087 12.745 25.012 1.00 9.86 117 LYS A N 1
ATOM 1808 C CA . LYS A 1 119 ? 20.393 14.012 24.969 1.00 10.26 117 LYS A CA 1
ATOM 1809 C C . LYS A 1 119 ? 19.201 13.888 24.029 1.00 10.03 117 LYS A C 1
ATOM 1810 O O . LYS A 1 119 ? 19.211 13.099 23.099 1.00 10.13 117 LYS A O 1
ATOM 1829 N N A ARG A 1 120 ? 18.176 14.698 24.280 0.61 11.18 118 ARG A N 1
ATOM 1830 N N B ARG A 1 120 ? 18.164 14.676 24.282 0.39 9.48 118 ARG A N 1
ATOM 1831 C CA A ARG A 1 120 ? 17.092 14.905 23.325 0.61 12.51 118 ARG A CA 1
ATOM 1832 C CA B ARG A 1 120 ? 17.129 14.811 23.281 0.39 9.25 118 ARG A CA 1
ATOM 1833 C C A ARG A 1 120 ? 17.677 15.493 22.027 0.61 10.99 118 ARG A C 1
ATOM 1834 C C B ARG A 1 120 ? 17.811 15.392 22.055 0.39 9.01 118 ARG A C 1
ATOM 1835 O O A ARG A 1 120 ? 18.219 16.594 22.036 0.61 10.59 118 ARG A O 1
ATOM 1836 O O B ARG A 1 120 ? 18.545 16.378 22.136 0.39 7.89 118 ARG A O 1
ATOM 1877 N N . ALA A 1 121 ? 17.589 14.758 20.915 1.00 9.65 119 ALA A N 1
ATOM 1878 C CA . ALA A 1 121 ? 18.217 15.181 19.674 1.00 9.45 119 ALA A CA 1
ATOM 1879 C C . ALA A 1 121 ? 17.486 14.588 18.480 1.00 9.68 119 ALA A C 1
ATOM 1880 O O . ALA A 1 121 ? 16.844 13.540 18.580 1.00 9.90 119 ALA A O 1
ATOM 1888 N N . VAL A 1 122 ? 17.612 15.273 17.353 1.00 9.57 120 VAL A N 1
ATOM 1889 C CA . VAL A 1 122 ? 17.074 14.831 16.086 1.00 9.43 120 VAL A CA 1
ATOM 1890 C C . VAL A 1 122 ? 18.115 15.051 14.997 1.00 10.69 120 VAL A C 1
ATOM 1891 O O . VAL A 1 122 ? 18.715 16.124 14.911 1.00 11.19 120 VAL A O 1
ATOM 1904 N N . PHE A 1 123 ? 18.319 14.030 14.176 1.00 9.90 121 PHE A N 1
ATOM 1905 C CA . PHE A 1 123 ? 19.091 14.146 12.953 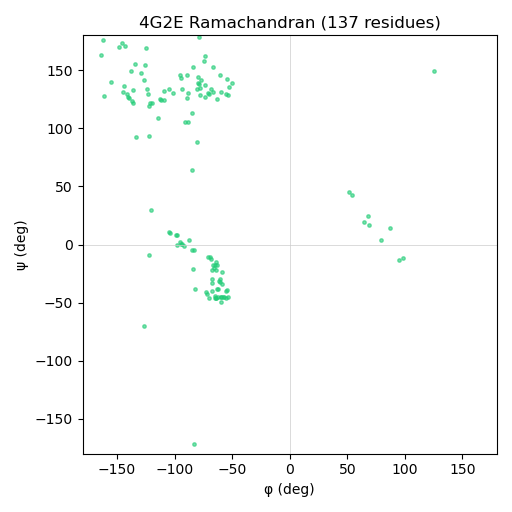1.00 10.58 121 PHE A CA 1
ATOM 1906 C C . PHE A 1 123 ? 18.212 13.680 11.808 1.00 10.89 121 PHE A C 1
ATOM 1907 O O . PHE A 1 123 ? 17.557 12.637 11.910 1.00 12.32 121 PHE A O 1
ATOM 1924 N N . VAL A 1 124 ? 18.187 14.445 10.728 1.00 10.58 122 VAL A N 1
ATOM 1925 C CA . VAL A 1 124 ? 17.563 13.975 9.491 1.00 10.70 122 VAL A CA 1
ATOM 1926 C C . VAL A 1 124 ? 18.662 13.600 8.520 1.00 11.16 122 VAL A C 1
ATOM 1927 O O . VAL A 1 124 ? 19.628 14.348 8.345 1.00 11.83 122 VAL A O 1
ATOM 1940 N N . ILE A 1 125 ? 18.502 12.431 7.906 1.00 11.09 123 ILE A N 1
ATOM 1941 C CA . ILE A 1 125 ? 19.500 11.825 7.038 1.00 10.86 123 ILE A CA 1
ATOM 1942 C C . ILE A 1 125 ? 18.847 11.591 5.680 1.00 10.90 123 ILE A C 1
ATOM 1943 O O . ILE A 1 125 ? 17.731 11.072 5.598 1.00 11.60 123 ILE A O 1
ATOM 1959 N N . ASP A 1 126 ? 19.505 12.031 4.621 1.00 11.67 124 ASP A N 1
ATOM 1960 C CA . ASP A 1 126 ? 18.949 11.909 3.278 1.00 12.12 124 ASP A CA 1
ATOM 1961 C C . ASP A 1 126 ? 19.119 10.498 2.702 1.00 12.70 124 ASP A C 1
ATOM 1962 O O . ASP A 1 126 ? 19.674 9.605 3.349 1.00 13.60 124 ASP A O 1
ATOM 1971 N N . LYS A 1 127 ? 18.620 10.298 1.489 1.00 13.41 125 LYS A N 1
ATOM 1972 C CA . LYS A 1 127 ? 18.630 8.976 0.874 1.00 14.66 125 LYS A CA 1
ATOM 1973 C C . LYS A 1 127 ? 20.050 8.490 0.568 1.00 15.29 125 LYS A C 1
ATOM 1974 O O . LYS A 1 127 ? 20.280 7.304 0.355 1.00 17.19 125 LYS A O 1
ATOM 1993 N N . GLU A 1 128 ? 20.995 9.417 0.555 0.79 13.73 126 GLU A N 1
ATOM 1994 C CA . GLU A 1 128 ? 22.391 9.095 0.332 0.79 14.68 126 GLU A CA 1
ATOM 1995 C C . GLU A 1 128 ? 23.129 8.848 1.647 0.79 14.97 126 GLU A C 1
ATOM 1996 O O . GLU A 1 128 ? 24.309 8.527 1.652 0.79 16.39 126 GLU A O 1
ATOM 2008 N N . GLY A 1 129 ? 22.432 8.974 2.771 1.00 15.28 127 GLY A N 1
ATOM 2009 C CA . GLY A 1 129 ? 23.037 8.705 4.060 1.00 15.08 127 GLY A CA 1
ATOM 2010 C C . GLY A 1 129 ? 23.760 9.886 4.689 1.00 15.88 127 GLY A C 1
ATOM 2011 O O . GLY A 1 129 ? 24.512 9.710 5.657 1.00 16.68 127 GLY A O 1
ATOM 2015 N N . LYS A 1 130 ? 23.530 11.087 4.166 1.00 16.32 128 LYS A N 1
ATOM 2016 C CA . LYS A 1 130 ? 24.178 12.284 4.692 1.00 16.39 128 LYS A CA 1
ATOM 2017 C C . LYS A 1 130 ? 23.290 12.998 5.687 1.00 14.06 128 LYS A C 1
ATOM 2018 O O . LYS A 1 130 ? 22.067 13.027 5.547 1.00 13.65 128 LYS A O 1
ATOM 2037 N N . VAL A 1 131 ? 23.911 13.588 6.694 1.00 14.48 129 VAL A N 1
ATOM 2038 C CA . VAL A 1 131 ? 23.186 14.360 7.684 1.00 13.21 129 VAL A CA 1
ATOM 2039 C C . VAL A 1 131 ? 22.753 15.695 7.067 1.00 13.71 129 VAL A C 1
ATOM 2040 O O . VAL A 1 131 ? 23.566 16.424 6.509 1.00 14.75 129 VAL A O 1
ATOM 2053 N N . ARG A 1 132 ? 21.468 16.011 7.158 1.00 12.98 130 ARG A N 1
ATOM 2054 C CA . ARG A 1 132 ? 20.946 17.214 6.537 1.00 13.30 130 ARG A CA 1
ATOM 2055 C C . ARG A 1 132 ? 20.262 18.169 7.519 1.00 13.45 130 ARG A C 1
ATOM 2056 O O . ARG A 1 132 ? 19.919 19.299 7.156 1.00 15.42 130 ARG A O 1
ATOM 2077 N N . TYR A 1 133 ? 20.062 17.712 8.756 1.00 12.38 131 TYR A N 1
ATOM 2078 C CA . TYR A 1 133 ? 19.485 18.530 9.806 1.00 12.14 131 TYR A CA 1
ATOM 2079 C C . TYR A 1 133 ? 19.959 17.957 11.129 1.00 11.85 131 TYR A C 1
ATOM 2080 O O . TYR A 1 133 ? 20.042 16.732 11.285 1.00 12.55 131 TYR A O 1
ATOM 2098 N N . LYS A 1 134 ? 20.284 18.842 12.060 1.00 11.83 132 LYS A N 1
ATOM 2099 C CA . LYS A 1 134 ? 20.771 18.467 13.382 1.00 11.61 132 LYS A CA 1
ATOM 2100 C C . LYS A 1 134 ? 20.190 19.406 14.417 1.00 11.76 132 LYS A C 1
ATOM 2101 O O . LYS A 1 134 ? 20.245 20.628 14.268 1.00 13.09 132 LYS A O 1
ATOM 2120 N N . TRP A 1 135 ? 19.617 18.821 15.459 1.00 11.12 133 TRP A N 1
ATOM 2121 C CA . TRP A 1 135 ? 19.131 19.564 16.609 1.00 10.68 133 TRP A CA 1
ATOM 2122 C C . TRP A 1 135 ? 19.481 18.751 17.850 1.00 10.83 133 TRP A C 1
ATOM 2123 O O . TRP A 1 135 ? 19.162 17.568 17.913 1.00 10.48 133 TRP A O 1
ATOM 2144 N N . VAL A 1 136 ? 20.154 19.378 18.814 1.00 11.63 134 VAL A N 1
ATOM 2145 C CA . VAL A 1 136 ? 20.559 18.705 20.045 1.00 12.02 134 VAL A CA 1
ATOM 2146 C C . VAL A 1 136 ? 20.278 19.643 21.201 1.00 13.66 134 VAL A C 1
ATOM 2147 O O . VAL A 1 136 ? 20.762 20.771 21.219 1.00 16.23 134 VAL A O 1
ATOM 2160 N N . SER A 1 137 ? 19.492 19.184 22.163 1.00 12.55 135 SER A N 1
ATOM 2161 C CA . SER A 1 137 ? 19.168 20.020 23.296 1.00 13.63 135 SER A CA 1
ATOM 2162 C C . SER A 1 137 ? 19.818 19.480 24.559 1.00 13.99 135 SER A C 1
ATOM 2163 O O . SER A 1 137 ? 19.588 18.330 24.918 1.00 15.50 135 SER A O 1
ATOM 2171 N N . ASP A 1 138 ? 20.608 20.299 25.250 1.00 14.11 136 ASP A N 1
ATOM 2172 C CA . ASP A 1 138 ? 21.159 19.880 26.535 1.00 14.45 136 ASP A CA 1
ATOM 2173 C C . ASP A 1 138 ? 20.045 19.751 27.583 1.00 13.97 136 ASP A C 1
ATOM 2174 O O . ASP A 1 138 ? 20.144 18.953 28.523 1.00 14.58 136 ASP A O 1
ATOM 2183 N N . ASP A 1 139 ? 19.000 20.560 27.422 1.00 13.89 137 ASP A N 1
ATOM 2184 C CA . ASP A 1 139 ? 17.823 20.527 28.297 1.00 14.17 137 ASP A CA 1
ATOM 2185 C C . ASP A 1 139 ? 16.872 19.442 27.786 1.00 16.05 137 ASP A C 1
ATOM 2186 O O . ASP A 1 139 ? 16.311 19.558 26.679 1.00 16.44 137 ASP A O 1
ATOM 2195 N N . PRO A 1 140 ? 16.698 18.369 28.571 1.00 15.92 138 PRO A N 1
ATOM 2196 C CA . PRO A 1 140 ? 15.976 17.212 28.030 1.00 17.20 138 PRO A CA 1
ATOM 2197 C C . PRO A 1 140 ? 14.474 17.443 27.852 1.00 18.22 138 PRO A C 1
ATOM 2198 O O . PRO A 1 140 ? 13.811 16.616 27.224 1.00 20.31 138 PRO A O 1
ATOM 2209 N N . THR A 1 141 ? 13.952 18.534 28.397 1.00 18.55 139 THR A N 1
ATOM 2210 C CA . THR A 1 141 ? 12.517 18.806 28.338 1.00 20.15 139 THR A CA 1
ATOM 2211 C C . THR A 1 141 ? 12.084 19.586 27.105 1.00 20.29 139 THR A C 1
ATOM 2212 O O . THR A 1 141 ? 10.889 19.698 26.836 1.00 21.55 139 THR A O 1
ATOM 2223 N N A LYS A 1 142 ? 13.034 20.138 26.361 0.52 19.84 140 LYS A N 1
ATOM 2224 N N B LYS A 1 142 ? 13.037 20.148 26.365 0.48 20.19 140 LYS A N 1
ATOM 2225 C CA A LYS A 1 142 ? 12.661 20.890 25.179 0.52 20.30 1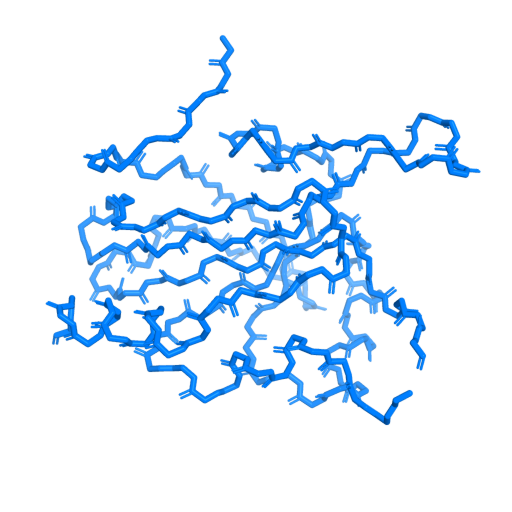40 LYS A CA 1
ATOM 2226 C CA B LYS A 1 142 ? 12.692 20.920 25.177 0.48 20.93 140 LYS A CA 1
ATOM 2227 C C A LYS A 1 142 ? 12.286 19.947 24.070 0.52 20.50 140 LYS A C 1
ATOM 2228 C C B LYS A 1 142 ? 12.335 19.987 24.042 0.48 20.83 140 LYS A C 1
ATOM 2229 O O A LYS A 1 142 ? 12.810 18.836 23.967 0.52 21.18 140 LYS A O 1
ATOM 2230 O O B LYS A 1 142 ? 12.928 18.918 23.894 0.48 21.41 140 LYS A O 1
ATOM 2267 N N . GLU A 1 143 ? 11.369 20.395 23.231 1.00 21.05 141 GLU A N 1
ATOM 2268 C CA . GLU A 1 143 ? 10.974 19.605 22.088 1.00 20.70 141 GLU A CA 1
ATOM 2269 C C . GLU A 1 143 ? 11.510 20.210 20.818 1.00 19.14 141 GLU A C 1
ATOM 2270 O O . GLU A 1 143 ? 11.679 21.425 20.689 1.00 18.82 141 GLU A O 1
ATOM 2283 N N . PRO A 1 144 ? 11.803 19.349 19.867 1.00 20.24 142 PRO A N 1
ATOM 2284 C CA . PRO A 1 144 ? 12.358 19.828 18.606 1.00 20.11 142 PRO A CA 1
ATOM 2285 C C . PRO A 1 144 ? 11.310 20.512 17.743 1.00 19.02 142 PRO A C 1
ATOM 2286 O O . PRO A 1 144 ? 10.112 20.339 17.970 1.00 18.69 142 PRO A O 1
ATOM 2297 N N . PRO A 1 145 ? 11.755 21.291 16.754 1.00 19.13 143 PRO A N 1
ATOM 2298 C CA . PRO A 1 145 ? 10.800 21.985 15.892 1.00 19.12 143 PRO A CA 1
ATOM 2299 C C . PRO A 1 145 ? 10.267 21.060 14.825 1.00 17.16 143 PRO A C 1
ATOM 2300 O O . PRO A 1 145 ? 10.787 20.973 13.707 1.00 17.06 143 PRO A O 1
ATOM 2311 N N . TYR A 1 146 ? 9.198 20.363 15.182 1.00 16.72 144 TYR A N 1
ATOM 2312 C CA . TYR A 1 146 ? 8.629 19.333 14.320 1.00 16.95 144 TYR A CA 1
ATOM 2313 C C . TYR A 1 146 ? 8.294 19.849 12.931 1.00 17.70 144 TYR A C 1
ATOM 2314 O O . TYR A 1 146 ? 8.495 19.144 11.947 1.00 17.20 144 TYR A O 1
ATOM 2332 N N . ASP A 1 147 ? 7.777 21.069 12.845 1.00 19.38 145 ASP A N 1
ATOM 2333 C CA . ASP A 1 147 ? 7.371 21.630 11.558 1.00 20.34 145 ASP A CA 1
ATOM 2334 C C . ASP A 1 147 ? 8.569 21.799 10.630 1.00 18.34 145 ASP A C 1
ATOM 2335 O O . ASP A 1 147 ? 8.508 21.432 9.457 1.00 19.87 145 ASP A O 1
ATOM 2344 N N . GLU A 1 148 ? 9.665 22.343 11.149 1.00 17.46 146 GLU A N 1
ATOM 2345 C CA . GLU A 1 148 ? 10.889 22.475 10.355 1.00 15.94 146 GLU A CA 1
ATOM 2346 C C . GLU A 1 148 ? 11.425 21.094 9.933 1.00 14.59 146 GLU A C 1
ATOM 2347 O O . GLU A 1 148 ? 11.809 20.893 8.778 1.00 14.58 146 GLU A O 1
ATOM 2359 N N . ILE A 1 149 ? 11.457 20.154 10.875 1.00 13.82 147 ILE A N 1
ATOM 2360 C CA . ILE A 1 149 ? 11.897 18.799 10.577 1.00 12.73 147 ILE A CA 1
ATOM 2361 C C . ILE A 1 149 ? 11.083 18.205 9.430 1.00 13.60 147 ILE A C 1
ATOM 2362 O O . ILE A 1 149 ? 11.643 17.643 8.487 1.00 13.56 147 ILE A O 1
ATOM 2378 N N . GLU A 1 150 ? 9.761 18.357 9.479 1.00 14.42 148 GLU A N 1
ATOM 2379 C CA . GLU A 1 150 ? 8.935 17.777 8.425 1.00 16.58 148 GLU A CA 1
ATOM 2380 C C . GLU A 1 150 ? 9.172 18.470 7.076 1.00 14.90 148 GLU A C 1
ATOM 2381 O O . GLU A 1 150 ? 9.136 17.818 6.026 1.00 14.89 148 GLU A O 1
ATOM 2393 N N . LYS A 1 151 ? 9.460 19.769 7.097 1.00 15.02 149 LYS A N 1
ATOM 2394 C CA . LYS A 1 151 ? 9.796 20.475 5.865 1.00 14.99 149 LYS A CA 1
ATOM 2395 C C . LYS A 1 151 ? 11.140 20.013 5.289 1.00 13.99 149 LYS A C 1
ATOM 2396 O O . LYS A 1 151 ? 11.289 19.869 4.069 1.00 14.65 149 LYS A O 1
ATOM 2415 N N . VAL A 1 152 ? 12.119 19.782 6.158 1.00 13.16 150 VAL A N 1
ATOM 2416 C CA . VAL A 1 152 ? 13.389 19.206 5.711 1.00 12.88 150 VAL A CA 1
ATOM 2417 C C . VAL A 1 152 ? 13.146 17.834 5.078 1.00 12.09 150 VAL A C 1
ATOM 2418 O O . VAL A 1 152 ? 13.599 17.565 3.957 1.00 12.66 150 VAL A O 1
ATOM 2431 N N . VAL A 1 153 ? 12.403 16.980 5.769 1.00 12.03 151 VAL A N 1
ATOM 2432 C CA . VAL A 1 153 ? 12.062 15.672 5.221 1.00 12.14 151 VAL A CA 1
ATOM 2433 C C . VAL A 1 153 ? 11.421 15.805 3.834 1.00 12.82 151 VAL A C 1
ATOM 2434 O O . VAL A 1 153 ? 11.773 15.085 2.911 1.00 13.00 151 VAL A O 1
ATOM 2447 N N . LYS A 1 154 ? 10.488 16.739 3.685 1.00 13.83 152 LYS A N 1
ATOM 2448 C CA . LYS A 1 154 ? 9.829 16.953 2.405 1.00 15.20 152 LYS A CA 1
ATOM 2449 C C . LYS A 1 154 ? 10.833 17.280 1.293 1.00 14.43 152 LYS A C 1
ATOM 2450 O O . LYS A 1 154 ? 10.745 16.747 0.181 1.00 14.81 152 LYS A O 1
ATOM 2469 N N . SER A 1 155 ? 11.781 18.165 1.591 1.00 14.31 153 SER A N 1
ATOM 2470 C CA . SER A 1 155 ? 12.766 18.575 0.596 1.00 14.75 153 SER A CA 1
ATOM 2471 C C . SER A 1 155 ? 13.671 17.421 0.151 1.00 14.94 153 SER A C 1
ATOM 2472 O O . SER A 1 155 ? 14.273 17.500 -0.928 1.00 15.51 153 SER A O 1
ATOM 2480 N N . LEU A 1 156 ? 13.766 16.384 0.985 1.00 13.32 154 LEU A N 1
ATOM 2481 C CA . LEU A 1 156 ? 14.618 15.224 0.724 1.00 14.23 154 LEU A CA 1
ATOM 2482 C C . LEU A 1 156 ? 13.846 14.056 0.127 1.00 15.10 154 LEU A C 1
ATOM 2483 O O . LEU A 1 156 ? 14.417 13.002 -0.161 1.00 16.40 154 LEU A O 1
ATOM 2499 N N . SER A 1 157 ? 12.546 14.246 -0.068 1.00 16.43 155 SER A N 1
ATOM 2500 C CA . SER A 1 157 ? 11.686 13.182 -0.542 1.00 18.38 155 SER A CA 1
ATOM 2501 C C . SER A 1 157 ? 11.445 13.274 -2.042 1.00 21.40 155 SER A C 1
ATOM 2502 O O . SER A 1 157 ? 10.741 12.430 -2.595 1.00 23.42 155 SER A O 1
#

Sequence (151 aa):
GHMVEIGELAPDFELPDTELKKVKLSALKGKVVVLAFYPAAFTQVTFRDSMAKFNQVNAVVLGISVDPPPFSNKAFKEHNKLNFTILSSDYNREVVKKYNVAWEFPALPGYVLAKRRAVFVIDKEGKVRYKWVSDDPTKKEPPYDEIEKVVKSLS

Radius of gyration: 14.22 Å; Cα contacts (8 Å, |Δi|>4): 336; chains: 1; bounding box: 38×30×40 Å

Organism: Sulfurisphaera tokodaii (strain DSM 16993 / JCM 10545 / NBRC 100140 / 7) (NCBI:txid273063)

Foldseek 3Di:
DAEADFPDQQDWDWFAWLVGDTDILVVQQQWKEKEWEAFDQPDDDDQADPLQLCQPAPTQYEYEKQDDSPSVNVSCVSRVRPHTYGHPVVCPNLVNHVQWDADPVDPPRIMGFGKMWIAASRRGTHDIDGDPPNPDDDD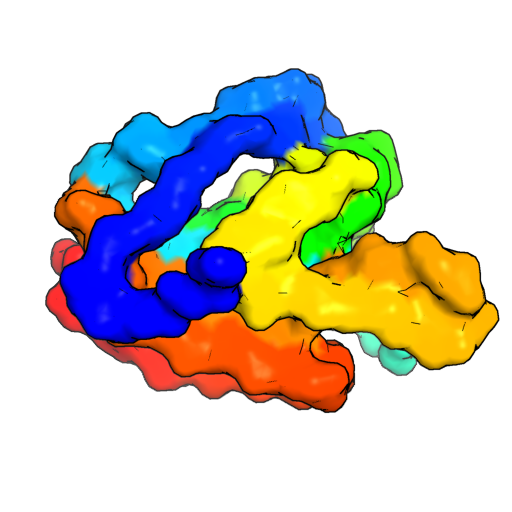SVVVRVSSVVRD

Secondary structure (DSSP, 8-state):
-----TTSBPPP-EEEBTTS-EEEGGGGTTS-EEEEE-S-TT-----S-GGGGGGG-SSEEEEEESS-HHHHHHHHHHTT--SEEEE-TTSHHHHHTT-EEE-TTSTT-EEE-EEEEEE-TTSBEEEEEEESSTT----HHHHHHHHHHT-

CATH classification: 3.40.30.10

InterPro domains:
  IPR000866 Alkyl hydroperoxide reductase subunit C/ Thiol specific antioxidant [PF00578] (4-131)
  IPR013766 Thioredoxin domain [PS51352] (2-155)
  IPR024706 Peroxiredoxin, AhpC-type [PIRSF000239] (2-154)
  IPR036249 Thioredoxin-like superfamily [SSF52833] (1-154)
  IPR050455 Thiol Peroxidase Tpx Subfamily [PTHR43110] (2-154)

Solvent-accessible surface area: 8051 Å² total; per-residue (Å²): 126,102,130,2,80,97,43,77,106,8,36,59,6,75,10,24,14,11,111,102,133,154,22,98,10,38,80,25,105,49,113,9,2,0,0,1,2,3,8,30,15,101,74,175,145,128,158,76,34,29,4,19,97,8,44,138,14,119,28,46,5,2,0,0,0,6,14,61,12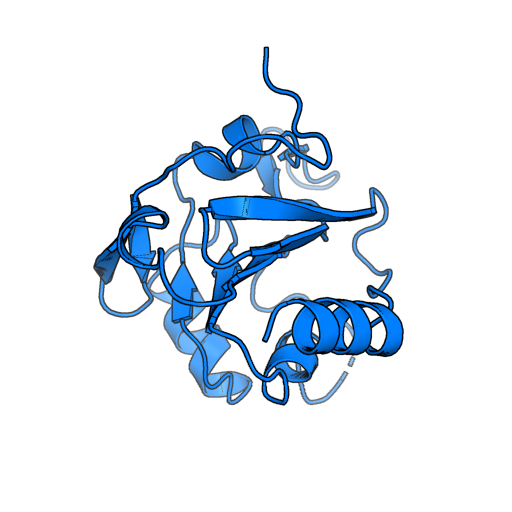,148,48,0,75,50,1,46,109,122,6,138,8,103,16,43,0,0,0,0,112,110,52,71,0,0,117,54,1,77,0,37,47,98,71,110,79,88,126,63,68,52,2,0,43,34,1,2,0,0,3,6,82,110,9,85,0,106,21,78,49,49,9,102,59,42,111,119,79,6,50,43,90,86,1,50,128,29,3,162,89,22,91